Protein AF-A0AB37Z7R2-F1 (afdb_monomer)

Solvent-accessible surface area (backbone atoms only — not comparable to full-atom values): 6925 Å² total; per-residue (Å²): 139,84,81,63,70,72,58,57,56,54,47,53,48,53,52,52,53,53,50,52,54,52,53,53,52,52,61,72,63,63,60,86,76,48,71,61,58,51,40,52,76,74,63,54,56,67,53,24,50,55,17,20,56,29,12,25,33,26,14,26,26,74,51,69,44,102,46,62,74,45,76,65,60,73,53,39,77,73,34,67,51,21,32,51,19,18,57,52,20,17,53,53,33,18,53,51,43,43,54,50,52,52,52,50,52,52,50,49,57,49,50,52,55,50,51,51,54,52,50,54,52,51,52,56,51,54,69,71,75,109

Structure (mmCIF, N/CA/C/O backbone):
data_AF-A0AB37Z7R2-F1
#
_entry.id   AF-A0AB37Z7R2-F1
#
loop_
_atom_site.group_PDB
_atom_site.id
_atom_site.type_symbol
_atom_site.label_atom_id
_atom_site.label_alt_id
_atom_site.label_comp_id
_atom_site.label_asym_id
_atom_site.label_entity_id
_atom_site.label_seq_id
_atom_site.pdbx_PDB_ins_code
_atom_site.Cartn_x
_atom_site.Cartn_y
_atom_site.Cartn_z
_atom_site.occupancy
_atom_site.B_iso_or_equiv
_atom_site.auth_seq_id
_atom_site.auth_comp_id
_atom_site.auth_asym_id
_atom_site.auth_atom_id
_atom_site.pdbx_PDB_model_num
ATOM 1 N N . MET A 1 1 ? -22.026 -63.353 -24.076 1.00 42.19 1 MET A N 1
ATOM 2 C CA . MET A 1 1 ? -21.839 -61.959 -23.615 1.00 42.19 1 MET A CA 1
ATOM 3 C C . MET A 1 1 ? -20.465 -61.482 -24.072 1.00 42.19 1 MET A C 1
ATOM 5 O O . MET A 1 1 ? -19.492 -61.727 -23.380 1.00 42.19 1 MET A O 1
ATOM 9 N N . SER A 1 2 ? -20.356 -60.905 -25.274 1.00 47.44 2 SER A N 1
ATOM 10 C CA . SER A 1 2 ? -19.088 -60.363 -25.791 1.00 47.44 2 SER A CA 1
ATOM 11 C C . SER A 1 2 ? -19.156 -58.840 -25.698 1.00 47.44 2 SER A C 1
ATOM 13 O O . SER A 1 2 ? -19.845 -58.194 -26.487 1.00 47.44 2 SER A O 1
ATOM 15 N N . GLY A 1 3 ? -18.552 -58.281 -24.647 1.00 52.94 3 GLY A N 1
ATOM 16 C CA . GLY A 1 3 ? -18.444 -56.838 -24.451 1.00 52.94 3 GLY A CA 1
ATOM 17 C C . GLY A 1 3 ? -17.477 -56.258 -25.476 1.00 52.94 3 GLY A C 1
ATOM 18 O O . GLY A 1 3 ? -16.310 -56.633 -25.512 1.00 52.94 3 GLY A O 1
ATOM 19 N N . ASN A 1 4 ? -17.973 -55.371 -26.336 1.00 52.62 4 ASN A N 1
ATOM 20 C CA . ASN A 1 4 ? -17.209 -54.801 -27.438 1.00 52.62 4 ASN A CA 1
ATOM 21 C C . ASN A 1 4 ? -16.169 -53.795 -26.879 1.00 52.62 4 ASN A C 1
ATOM 23 O O . ASN A 1 4 ? -16.578 -52.771 -26.314 1.00 52.62 4 ASN A O 1
ATOM 27 N N . PRO A 1 5 ? -14.850 -54.048 -26.999 1.00 57.50 5 PRO A N 1
ATOM 28 C CA . PRO A 1 5 ? -13.801 -53.286 -26.306 1.00 57.50 5 PRO A CA 1
ATOM 29 C C . PRO A 1 5 ? -13.741 -51.802 -26.706 1.00 57.50 5 PRO A C 1
ATOM 31 O O . PRO A 1 5 ? -13.280 -50.967 -25.929 1.00 57.50 5 PRO A O 1
ATOM 34 N N . GLY A 1 6 ? -14.283 -51.434 -27.875 1.00 56.91 6 GLY A N 1
ATOM 35 C CA . GLY A 1 6 ? -14.369 -50.039 -28.327 1.00 56.91 6 GLY A CA 1
ATOM 36 C C . GLY A 1 6 ? -15.340 -49.161 -27.524 1.00 56.91 6 GLY A C 1
ATOM 37 O O . GLY A 1 6 ? -15.207 -47.937 -27.526 1.00 56.91 6 GLY A O 1
ATOM 38 N N . SER A 1 7 ? -16.295 -49.763 -26.810 1.00 57.28 7 SER A N 1
ATOM 39 C CA . SER A 1 7 ? -17.300 -49.052 -25.999 1.00 57.28 7 SER A CA 1
ATOM 40 C C . SER A 1 7 ? -16.693 -48.518 -24.701 1.00 57.28 7 SER A C 1
ATOM 42 O O . SER A 1 7 ? -16.944 -47.380 -24.309 1.00 57.28 7 SER A O 1
ATOM 44 N N . THR A 1 8 ? -15.843 -49.329 -24.067 1.00 56.66 8 THR A N 1
ATOM 45 C CA . THR A 1 8 ? -15.193 -49.032 -22.786 1.00 56.66 8 THR A CA 1
ATOM 46 C C . THR A 1 8 ? -14.145 -47.934 -22.941 1.00 56.66 8 THR A C 1
ATOM 48 O O . THR A 1 8 ? -14.114 -46.996 -22.150 1.00 56.66 8 THR A O 1
ATOM 51 N N . VAL A 1 9 ? -13.351 -47.975 -24.017 1.00 57.78 9 VAL A N 1
ATOM 52 C CA . VAL A 1 9 ? -12.334 -46.949 -24.314 1.00 57.78 9 VAL A CA 1
ATOM 53 C C . VAL A 1 9 ? -12.982 -45.586 -24.572 1.00 57.78 9 VAL A C 1
ATOM 55 O O . VAL A 1 9 ? -12.522 -44.568 -24.061 1.00 57.78 9 VAL A O 1
ATOM 58 N N . ARG A 1 10 ? -14.104 -45.556 -25.300 1.00 59.78 10 ARG A N 1
ATOM 59 C CA . ARG A 1 10 ? -14.845 -44.321 -25.601 1.00 59.78 10 ARG A CA 1
ATOM 60 C C . ARG A 1 10 ? -15.545 -43.738 -24.362 1.00 59.78 10 ARG A C 1
ATOM 62 O O . ARG A 1 10 ? -15.687 -42.522 -24.266 1.00 59.78 10 ARG A O 1
ATOM 69 N N . PHE A 1 11 ? -15.951 -44.587 -23.414 1.00 57.06 11 PHE A N 1
ATOM 70 C CA . PHE A 1 11 ? -16.532 -44.194 -22.125 1.00 57.06 11 PHE A CA 1
ATOM 71 C C . PHE A 1 11 ? -15.470 -43.599 -21.189 1.00 57.06 11 PHE A C 1
ATOM 73 O O . PHE A 1 11 ? -15.638 -42.480 -20.714 1.00 57.06 11 PHE A O 1
ATOM 80 N N . VAL A 1 12 ? -14.332 -44.279 -21.013 1.00 60.25 12 VAL A N 1
ATOM 81 C CA . VAL A 1 12 ? -13.197 -43.794 -20.204 1.00 60.25 12 VAL A CA 1
ATOM 82 C C . VAL A 1 12 ? -12.643 -42.480 -20.759 1.00 60.25 12 VAL A C 1
ATOM 84 O O . VAL A 1 12 ? -12.393 -41.553 -19.996 1.00 60.25 12 VAL A O 1
ATOM 87 N N . TYR A 1 13 ? -12.532 -42.356 -22.085 1.00 58.75 13 TYR A N 1
ATOM 88 C CA . TYR A 1 13 ? -12.086 -41.121 -22.728 1.00 58.75 13 TYR A CA 1
ATOM 89 C C . TYR A 1 13 ? -13.090 -39.975 -22.536 1.00 58.75 13 TYR A C 1
ATOM 91 O O . TYR A 1 13 ? -12.699 -38.865 -22.195 1.00 58.75 13 TYR A O 1
ATOM 99 N N . ARG A 1 14 ? -14.398 -40.233 -22.673 1.00 64.00 14 ARG A N 1
ATOM 100 C CA . ARG A 1 14 ? -15.440 -39.215 -22.458 1.00 64.00 14 ARG A CA 1
ATOM 101 C C . ARG A 1 14 ? -15.531 -38.763 -20.996 1.00 64.00 14 ARG A C 1
ATOM 103 O O . ARG A 1 14 ? -15.694 -37.571 -20.753 1.00 64.00 14 ARG A O 1
ATOM 110 N N . HIS A 1 15 ? -15.369 -39.671 -20.035 1.00 63.88 15 HIS A N 1
ATOM 111 C CA . HIS A 1 15 ? -15.314 -39.324 -18.612 1.00 63.88 15 HIS A CA 1
ATOM 112 C C . HIS A 1 15 ? -14.015 -38.615 -18.225 1.00 63.88 15 HIS A C 1
ATOM 114 O O . HIS A 1 15 ? -14.068 -37.649 -17.470 1.00 63.88 15 HIS A O 1
ATOM 120 N N . GLY A 1 16 ? -12.876 -39.025 -18.787 1.00 68.19 16 GLY A N 1
ATOM 121 C CA . GLY A 1 16 ? -11.591 -38.355 -18.587 1.00 68.19 16 GLY A CA 1
ATOM 122 C C . GLY A 1 16 ? -11.583 -36.931 -19.144 1.00 68.19 16 GLY A C 1
ATOM 123 O O . GLY A 1 16 ? -11.186 -36.006 -18.444 1.00 68.19 16 GLY A O 1
ATOM 124 N N . VAL A 1 17 ? -12.107 -36.730 -20.359 1.00 73.25 17 VAL A N 1
ATOM 125 C CA . VAL A 1 17 ? -12.263 -35.394 -20.961 1.00 73.25 17 VAL A CA 1
ATOM 126 C C . VAL A 1 17 ? -13.237 -34.541 -20.146 1.00 73.25 17 VAL A C 1
ATOM 128 O O . VAL A 1 17 ? -12.931 -33.387 -19.871 1.00 73.25 17 VAL A O 1
ATOM 131 N N . SER A 1 18 ? -14.360 -35.109 -19.687 1.00 74.69 18 SER A N 1
ATOM 132 C CA . SER A 1 18 ? -15.329 -34.387 -18.852 1.00 74.69 18 SER A CA 1
ATOM 133 C C . SER A 1 18 ? -14.746 -33.979 -17.492 1.00 74.69 18 SER A C 1
ATOM 135 O O . SER A 1 18 ? -14.979 -32.856 -17.048 1.00 74.69 18 SER A O 1
ATOM 137 N N . MET A 1 19 ? -13.963 -34.846 -16.838 1.00 75.38 19 MET A N 1
ATOM 138 C CA . MET A 1 19 ? -13.266 -34.500 -15.592 1.00 75.38 19 MET A CA 1
ATOM 139 C C . MET A 1 19 ? -12.219 -33.408 -15.821 1.00 75.38 19 MET A C 1
ATOM 141 O O . MET A 1 19 ? -12.184 -32.442 -15.065 1.00 75.38 19 MET A O 1
ATOM 145 N N . LEU A 1 20 ? -11.429 -33.506 -16.895 1.00 79.25 20 LEU A N 1
ATOM 146 C CA . LEU A 1 20 ? -10.421 -32.502 -17.236 1.00 79.25 20 LEU A CA 1
ATOM 147 C C . LEU A 1 20 ? -11.058 -31.126 -17.493 1.00 79.25 20 LEU A C 1
ATOM 149 O O . LEU A 1 20 ? -10.568 -30.116 -16.994 1.00 79.25 20 LEU A O 1
ATOM 153 N N . THR A 1 21 ? -12.186 -31.081 -18.212 1.00 82.75 21 THR A N 1
ATOM 154 C CA . THR A 1 21 ? -12.917 -29.828 -18.459 1.00 82.75 21 THR A CA 1
ATOM 155 C C . THR A 1 21 ? -13.475 -29.206 -17.182 1.00 82.75 21 THR A C 1
ATOM 157 O O . THR A 1 21 ? -13.426 -27.988 -17.039 1.00 82.75 21 THR A O 1
ATOM 160 N N . VAL A 1 22 ? -13.957 -30.018 -16.233 1.00 83.12 22 VAL A N 1
ATOM 161 C CA . VAL A 1 22 ? -14.466 -29.528 -14.941 1.00 83.12 22 VAL A CA 1
ATOM 162 C C . VAL A 1 22 ? -13.324 -28.983 -14.080 1.00 83.12 22 VAL A C 1
ATOM 164 O O . VAL A 1 22 ? -13.458 -27.899 -13.521 1.00 83.12 22 VAL A O 1
ATOM 167 N N . SER A 1 23 ? -12.177 -29.665 -14.025 1.00 77.62 23 SER A N 1
ATOM 168 C CA . SER A 1 23 ? -10.997 -29.182 -13.295 1.00 77.62 23 SER A CA 1
ATOM 169 C C . SER A 1 23 ? -10.447 -27.868 -13.859 1.00 77.62 23 SER A C 1
ATOM 171 O O . SER A 1 23 ? -10.146 -26.960 -13.090 1.00 77.62 23 SER A O 1
ATOM 173 N N . VAL A 1 24 ? -10.374 -27.726 -15.188 1.00 80.31 24 VAL A N 1
ATOM 174 C CA . VAL A 1 24 ? -9.963 -26.466 -15.833 1.00 80.31 24 VAL A CA 1
ATOM 175 C C . VAL A 1 24 ? -10.958 -25.344 -15.527 1.00 80.31 24 VAL A C 1
ATOM 177 O O . VAL A 1 24 ? -10.531 -24.236 -15.212 1.00 80.31 24 VAL A O 1
ATOM 180 N N . LEU A 1 25 ? -12.268 -25.621 -15.533 1.00 79.88 25 LEU A N 1
ATOM 181 C CA . LEU A 1 25 ? -13.281 -24.634 -15.143 1.00 79.88 25 LEU A CA 1
ATOM 182 C C . LEU A 1 25 ? -13.098 -24.161 -13.693 1.00 79.88 25 LEU A C 1
ATOM 184 O O . LEU A 1 25 ? -13.211 -22.971 -13.423 1.00 79.88 25 LEU A O 1
ATOM 188 N N . ILE A 1 26 ? -12.789 -25.073 -12.767 1.00 74.75 26 ILE A N 1
ATOM 189 C CA . ILE A 1 26 ? -12.574 -24.744 -11.350 1.00 74.75 26 ILE A CA 1
ATOM 190 C C . ILE A 1 26 ? -11.320 -23.874 -11.170 1.00 74.75 26 ILE A C 1
ATOM 192 O O . ILE A 1 26 ? -11.374 -22.887 -10.442 1.00 74.75 26 ILE A O 1
ATOM 196 N N . CYS A 1 27 ? -10.222 -24.172 -11.872 1.00 71.44 27 CYS A N 1
ATOM 197 C CA . CYS A 1 27 ? -9.008 -23.345 -11.838 1.00 71.44 27 CYS A CA 1
ATOM 198 C C . CYS A 1 27 ? -9.202 -21.956 -12.470 1.00 71.44 27 CYS A C 1
ATOM 200 O O . CYS A 1 27 ? -8.554 -20.997 -12.062 1.00 71.44 27 CYS A O 1
ATOM 202 N N . LEU A 1 28 ? -10.097 -21.828 -13.452 1.00 68.75 28 LEU A N 1
ATOM 203 C CA . LEU A 1 28 ? -10.467 -20.526 -14.017 1.00 68.75 28 LEU A CA 1
ATOM 204 C C . LEU A 1 28 ? -11.366 -19.712 -13.069 1.00 68.75 28 LEU A C 1
ATOM 206 O O . LEU A 1 28 ? -11.420 -18.491 -13.185 1.00 68.75 28 LEU A O 1
ATOM 210 N N . LEU A 1 29 ? -12.053 -20.374 -12.131 1.00 63.19 29 LEU A N 1
ATOM 211 C CA . LEU A 1 29 ? -12.927 -19.747 -11.133 1.00 63.19 29 LEU A CA 1
ATOM 212 C C . LEU A 1 29 ? -12.224 -19.444 -9.801 1.00 63.19 29 LEU A C 1
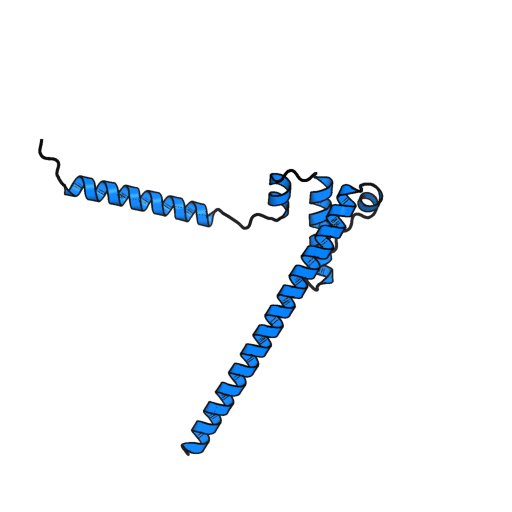ATOM 214 O O . LEU A 1 29 ? -12.762 -18.673 -9.005 1.00 63.19 29 LEU A O 1
ATOM 218 N N . SER A 1 30 ? -11.031 -19.992 -9.545 1.00 57.69 30 SER A N 1
ATOM 219 C CA . SER A 1 30 ? -10.178 -19.557 -8.435 1.00 57.69 30 SER A CA 1
ATOM 220 C C . SER A 1 30 ? -9.589 -18.178 -8.744 1.00 57.69 30 SER A C 1
ATOM 222 O O . SER A 1 30 ? -8.443 -18.052 -9.170 1.00 57.69 30 SER A O 1
ATOM 224 N N . GLY A 1 31 ? -10.405 -17.134 -8.579 1.00 51.97 31 GLY A N 1
ATOM 225 C CA . GLY A 1 31 ? -9.946 -15.748 -8.593 1.00 51.97 31 GLY A CA 1
ATOM 226 C C . GLY A 1 31 ? -8.930 -15.502 -7.477 1.00 51.97 31 GLY A C 1
ATOM 227 O O . GLY A 1 31 ? -8.932 -16.211 -6.471 1.00 51.97 31 GLY A O 1
ATOM 228 N N . CYS A 1 32 ? -8.062 -14.498 -7.648 1.00 61.22 32 CYS A N 1
ATOM 229 C CA . CYS A 1 32 ? -7.195 -14.002 -6.577 1.00 61.22 32 CYS A CA 1
ATOM 230 C C . CYS A 1 32 ? -8.025 -13.812 -5.305 1.00 61.22 32 CYS A C 1
ATOM 232 O O . CYS A 1 32 ? -8.841 -12.891 -5.233 1.00 61.22 32 CYS A O 1
ATOM 234 N N . GLN A 1 33 ? -7.829 -14.676 -4.310 1.00 65.75 33 GLN A N 1
ATOM 235 C CA . GLN A 1 33 ? -8.422 -14.465 -3.002 1.00 65.75 33 GLN A CA 1
ATOM 236 C C . GLN A 1 33 ? -7.860 -13.145 -2.478 1.00 65.75 33 GLN A C 1
ATOM 238 O O . GLN A 1 33 ? -6.643 -12.966 -2.394 1.00 65.75 33 GLN A O 1
ATOM 243 N N . SER A 1 34 ? -8.738 -12.185 -2.197 1.00 84.12 34 SER A N 1
ATOM 244 C CA . SER A 1 34 ? -8.285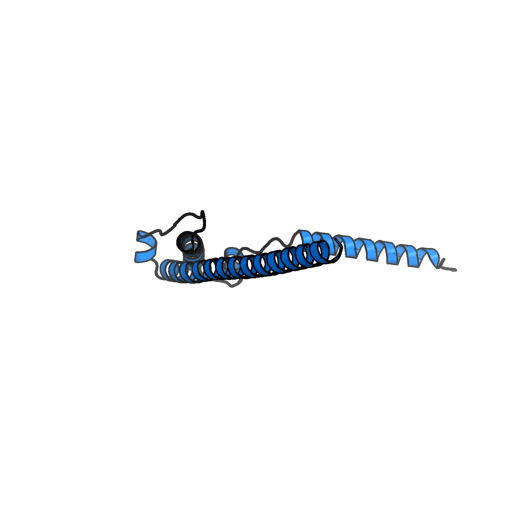 -10.932 -1.610 1.00 84.12 34 SER A CA 1
ATOM 245 C C . SER A 1 34 ? -7.761 -11.222 -0.200 1.00 84.12 34 SER A C 1
ATOM 247 O O . SER A 1 34 ? -8.299 -12.077 0.508 1.00 84.12 34 SER A O 1
ATOM 249 N N . THR A 1 35 ? -6.717 -10.511 0.234 1.00 90.44 35 THR A N 1
ATOM 250 C CA . THR A 1 35 ? -6.153 -10.658 1.590 1.00 90.44 35 THR A CA 1
ATOM 251 C C . THR A 1 35 ? -7.226 -10.508 2.671 1.00 90.44 35 THR A C 1
ATOM 253 O O . THR A 1 35 ? -7.177 -11.177 3.696 1.00 90.44 35 THR A O 1
ATOM 256 N N . ARG A 1 36 ? -8.241 -9.676 2.411 1.00 92.06 36 ARG A N 1
ATOM 257 C CA . ARG A 1 36 ? -9.424 -9.512 3.257 1.00 92.06 36 ARG A CA 1
ATOM 258 C C . ARG A 1 36 ? -10.174 -10.826 3.466 1.00 92.06 36 ARG A C 1
ATOM 260 O O . ARG A 1 36 ? -10.410 -11.203 4.608 1.00 92.06 36 ARG A O 1
ATOM 267 N N . GLU A 1 37 ? -10.517 -11.526 2.386 1.00 91.94 37 GLU A N 1
ATOM 268 C CA . GLU A 1 37 ? -11.243 -12.798 2.476 1.00 91.94 37 GLU A CA 1
ATOM 269 C C . GLU A 1 37 ? -10.404 -13.890 3.150 1.00 91.94 37 GLU A C 1
ATOM 271 O O . GLU A 1 37 ? -10.949 -14.711 3.885 1.00 91.94 37 GLU A O 1
ATOM 276 N N . ALA A 1 38 ? -9.081 -13.884 2.951 1.00 92.44 38 ALA A N 1
ATOM 277 C CA . ALA A 1 38 ? -8.176 -14.795 3.653 1.00 92.44 38 ALA A CA 1
ATOM 278 C C . ALA A 1 38 ? -8.190 -14.546 5.171 1.00 92.44 38 ALA A C 1
ATOM 280 O O . ALA A 1 38 ? -8.435 -15.469 5.942 1.00 92.44 38 ALA A O 1
ATOM 281 N N . MET A 1 39 ? -8.051 -13.289 5.604 1.00 95.19 39 MET A N 1
ATOM 282 C CA . MET A 1 39 ? -8.132 -12.934 7.026 1.00 95.19 39 MET A CA 1
ATOM 283 C C . MET A 1 39 ? -9.498 -13.284 7.636 1.00 95.19 39 MET A C 1
ATOM 285 O O . MET A 1 39 ? -9.570 -13.769 8.762 1.00 95.19 39 MET A O 1
ATOM 289 N N . ILE A 1 40 ? -10.600 -13.078 6.907 1.00 95.31 40 ILE A N 1
ATOM 290 C CA . ILE A 1 40 ? -11.933 -13.476 7.386 1.00 95.31 40 ILE A CA 1
ATOM 291 C C . ILE A 1 40 ? -12.009 -14.999 7.561 1.00 95.31 40 ILE A C 1
ATOM 293 O O . ILE A 1 40 ? -12.493 -15.468 8.590 1.00 95.31 40 ILE A O 1
ATOM 297 N N . ALA A 1 41 ? -11.502 -15.771 6.596 1.00 94.19 41 ALA A N 1
ATOM 298 C CA . ALA A 1 41 ? -11.472 -17.231 6.671 1.00 94.19 41 ALA A CA 1
ATOM 299 C C . ALA A 1 41 ? -10.592 -17.751 7.823 1.00 94.19 41 ALA A C 1
ATOM 301 O O . ALA A 1 41 ? -10.911 -18.771 8.431 1.00 94.19 41 ALA A O 1
ATOM 302 N N . GLU A 1 42 ? -9.522 -17.030 8.156 1.00 96.06 42 GLU A N 1
ATOM 303 C CA . GLU A 1 42 ? -8.631 -17.319 9.286 1.00 96.06 42 GLU A CA 1
ATOM 304 C C . GLU A 1 42 ? -9.200 -16.862 10.644 1.00 96.06 42 GLU A C 1
ATOM 306 O O . GLU A 1 42 ? -8.618 -17.146 11.691 1.00 96.06 42 GLU A O 1
ATOM 311 N N . GLY A 1 43 ? -10.362 -16.199 10.657 1.00 97.25 43 GLY A N 1
ATOM 312 C CA . GLY A 1 43 ? -11.062 -15.805 11.881 1.00 97.25 43 GLY A CA 1
ATOM 313 C C . GLY A 1 43 ? -10.593 -14.481 12.484 1.00 97.25 43 GLY A C 1
ATOM 314 O O . GLY A 1 43 ? -10.830 -14.228 13.667 1.00 97.25 43 GLY A O 1
ATOM 315 N N . TYR A 1 44 ? -9.946 -13.617 11.697 1.00 97.38 44 TYR A N 1
ATOM 316 C CA . TYR A 1 44 ? -9.560 -12.288 12.165 1.00 97.38 44 TYR A CA 1
ATOM 317 C C . TYR A 1 44 ? -10.796 -11.436 12.494 1.00 97.38 44 TYR A C 1
ATOM 319 O O . TYR A 1 44 ? -11.806 -11.478 11.783 1.00 97.38 44 TYR A O 1
ATOM 327 N N . PRO A 1 45 ? -10.738 -10.611 13.555 1.00 97.88 45 PRO A N 1
ATOM 328 C CA . PRO A 1 45 ? -11.872 -9.793 13.955 1.00 97.88 45 PRO A CA 1
ATOM 329 C C . PRO A 1 45 ? -12.159 -8.701 12.915 1.00 97.88 45 PRO A C 1
ATOM 331 O O . PRO A 1 45 ? -11.245 -8.047 12.413 1.00 97.88 45 PRO A O 1
ATOM 334 N N . ALA A 1 46 ? -13.442 -8.441 12.641 1.00 97.50 46 ALA A N 1
ATOM 335 C CA . ALA A 1 46 ? -13.864 -7.488 11.609 1.00 97.50 46 ALA A CA 1
ATOM 336 C C . ALA A 1 46 ? -13.218 -6.085 11.722 1.00 97.50 46 ALA A C 1
ATOM 338 O O . ALA A 1 46 ? -12.775 -5.569 10.698 1.00 97.50 46 ALA A O 1
ATOM 339 N N . PRO A 1 47 ? -13.058 -5.472 12.920 1.00 97.94 47 PRO A N 1
ATOM 340 C CA . PRO A 1 47 ? -12.363 -4.190 13.031 1.00 97.94 47 PRO A CA 1
ATOM 341 C C . PRO A 1 47 ? -10.908 -4.232 12.554 1.00 97.94 47 PRO A C 1
ATOM 343 O O . PRO A 1 47 ? -10.457 -3.266 11.947 1.00 97.94 47 PRO A O 1
ATOM 346 N N . PHE A 1 48 ? -10.193 -5.336 12.795 1.00 98.62 48 PHE A N 1
ATOM 347 C CA . PHE A 1 48 ? -8.823 -5.516 12.310 1.00 98.62 48 PHE A CA 1
ATOM 348 C C . PHE A 1 48 ? -8.793 -5.607 10.787 1.00 98.62 48 PHE A C 1
ATOM 350 O O . PHE A 1 48 ? -8.004 -4.917 10.152 1.00 98.62 48 PHE A O 1
ATOM 357 N N . VAL A 1 49 ? -9.691 -6.404 10.204 1.00 98.31 49 VAL A N 1
ATOM 358 C CA . VAL A 1 49 ? -9.806 -6.590 8.751 1.00 98.31 49 VAL A CA 1
ATOM 359 C C . VAL A 1 49 ? -10.109 -5.262 8.043 1.00 98.31 49 VAL A C 1
ATOM 361 O O . VAL A 1 49 ? -9.437 -4.918 7.071 1.00 98.31 49 VAL A O 1
ATOM 364 N N . ASP A 1 50 ? -11.062 -4.482 8.565 1.00 98.00 50 ASP A N 1
ATOM 365 C CA . ASP A 1 50 ? -11.393 -3.147 8.046 1.00 98.00 50 ASP A CA 1
ATOM 366 C C . ASP A 1 50 ? -10.197 -2.186 8.140 1.00 98.00 50 ASP A C 1
ATOM 368 O O . ASP A 1 50 ? -9.908 -1.434 7.205 1.00 98.00 50 ASP A O 1
ATOM 372 N N . GLY A 1 51 ? -9.502 -2.207 9.284 1.00 98.44 51 GLY A N 1
ATOM 373 C CA . GLY A 1 51 ? -8.294 -1.421 9.511 1.00 98.44 51 GLY A CA 1
ATOM 374 C C . GLY A 1 51 ? -7.215 -1.771 8.498 1.00 98.44 51 GLY A C 1
ATOM 375 O O . GLY A 1 51 ? -6.689 -0.883 7.832 1.00 98.44 51 GLY A O 1
ATOM 376 N N . PHE A 1 52 ? -6.948 -3.063 8.323 1.00 98.50 52 PHE A N 1
ATOM 377 C CA . PHE A 1 52 ? -5.953 -3.589 7.398 1.00 98.50 52 PHE A CA 1
ATOM 378 C C . PHE A 1 52 ? -6.212 -3.173 5.957 1.00 98.50 52 PHE A C 1
ATOM 380 O O . PHE A 1 52 ? -5.293 -2.732 5.271 1.00 98.50 52 PHE A O 1
ATOM 387 N N . GLU A 1 53 ? -7.456 -3.256 5.489 1.00 97.62 53 GLU A N 1
ATOM 388 C CA . GLU A 1 53 ? -7.816 -2.839 4.135 1.00 97.62 53 GLU A CA 1
ATOM 389 C C . GLU A 1 53 ? -7.560 -1.335 3.914 1.00 97.62 53 GLU A C 1
ATOM 391 O O . GLU A 1 53 ? -6.935 -0.935 2.923 1.00 97.62 53 GLU A O 1
ATOM 396 N N . ALA A 1 54 ? -7.976 -0.501 4.872 1.00 98.31 54 ALA A N 1
ATOM 397 C 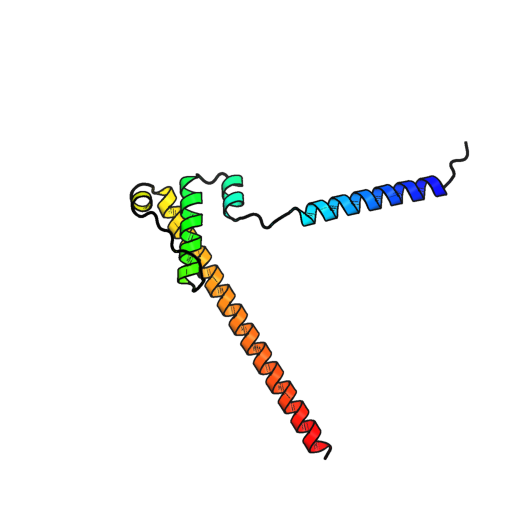CA . ALA A 1 54 ? -7.766 0.945 4.837 1.00 98.31 54 ALA A CA 1
ATOM 398 C C . ALA A 1 54 ? -6.272 1.319 4.921 1.00 98.31 54 ALA A C 1
ATOM 400 O O . ALA A 1 54 ? -5.785 2.164 4.158 1.00 98.31 54 ALA A O 1
ATOM 401 N N . GLY A 1 55 ? -5.527 0.639 5.793 1.00 98.38 55 GLY A N 1
ATOM 402 C CA . GLY A 1 55 ? -4.082 0.772 5.934 1.00 98.38 55 GLY A CA 1
ATOM 403 C C . GLY A 1 55 ? -3.357 0.385 4.654 1.00 98.38 55 GLY A C 1
ATOM 404 O O . GLY A 1 55 ? -2.548 1.152 4.148 1.00 98.38 55 GLY A O 1
ATOM 405 N N . CYS A 1 56 ? -3.712 -0.749 4.058 1.00 97.88 56 CYS A N 1
ATOM 406 C CA . CYS A 1 56 ? -3.091 -1.256 2.841 1.00 97.88 56 CYS A CA 1
ATOM 407 C C . CYS A 1 56 ? -3.294 -0.327 1.631 1.00 97.88 56 CYS A C 1
ATOM 409 O O . CYS A 1 56 ? -2.354 -0.087 0.870 1.00 97.88 56 CYS A O 1
ATOM 411 N N . SER A 1 57 ? -4.489 0.256 1.471 1.00 97.25 57 SER A N 1
ATOM 412 C CA . SER A 1 57 ? -4.735 1.291 0.451 1.00 97.25 57 SER A CA 1
ATOM 413 C C . SER A 1 57 ? -3.863 2.533 0.667 1.00 97.25 57 SER A C 1
ATOM 415 O O . SER A 1 57 ? -3.266 3.052 -0.278 1.00 97.25 57 SER A O 1
ATOM 417 N N . SER A 1 58 ? -3.736 2.959 1.924 1.00 98.38 58 SER A N 1
ATOM 418 C CA . SER A 1 58 ? -2.917 4.106 2.329 1.00 98.38 58 SER A CA 1
ATOM 419 C C . SER A 1 58 ? -1.418 3.859 2.138 1.00 98.38 58 SER A C 1
ATOM 421 O O . SER A 1 58 ? -0.712 4.734 1.647 1.00 98.38 58 SER A O 1
ATOM 423 N N . GLY A 1 59 ? -0.933 2.662 2.475 1.00 98.19 59 GLY A N 1
ATOM 424 C CA . GLY A 1 59 ? 0.467 2.268 2.321 1.00 98.19 59 GLY A CA 1
ATOM 425 C C . GLY A 1 59 ? 0.887 2.186 0.856 1.00 98.19 59 GLY A C 1
ATOM 426 O O . GLY A 1 59 ? 1.944 2.690 0.490 1.00 98.19 59 GLY A O 1
ATOM 427 N N . ARG A 1 60 ? 0.023 1.649 -0.017 1.00 97.94 60 ARG A N 1
ATOM 428 C CA . ARG A 1 60 ? 0.261 1.701 -1.469 1.00 97.94 60 ARG A CA 1
ATOM 429 C C . ARG A 1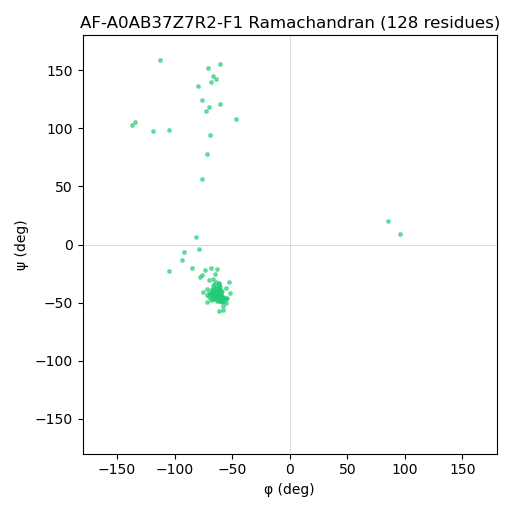 60 ? 0.320 3.135 -1.987 1.00 97.94 60 ARG A C 1
ATOM 431 O O . ARG A 1 60 ? 1.183 3.425 -2.809 1.00 97.94 60 ARG A O 1
ATOM 438 N N . GLN A 1 61 ? -0.547 4.028 -1.499 1.00 98.06 61 GLN A N 1
ATOM 439 C CA . GLN A 1 61 ? -0.498 5.436 -1.901 1.00 98.06 61 GLN A CA 1
ATOM 440 C C . GLN A 1 61 ? 0.830 6.070 -1.468 1.00 98.06 61 GLN A C 1
ATOM 442 O O . GLN A 1 61 ? 1.471 6.752 -2.261 1.00 98.06 61 GLN A O 1
ATOM 447 N N . ALA A 1 62 ? 1.275 5.796 -0.238 1.00 97.75 62 ALA A N 1
ATOM 448 C CA . ALA A 1 62 ? 2.556 6.278 0.276 1.00 97.75 62 ALA A CA 1
ATOM 449 C C . ALA A 1 62 ? 3.757 5.761 -0.539 1.00 97.75 62 ALA A C 1
ATOM 451 O O . ALA A 1 62 ? 4.723 6.493 -0.728 1.00 97.75 62 ALA A O 1
ATOM 452 N N . ALA A 1 63 ? 3.662 4.545 -1.083 1.00 97.25 63 ALA A N 1
ATOM 453 C CA . ALA A 1 63 ? 4.633 3.964 -2.011 1.00 97.25 63 ALA A CA 1
ATOM 454 C C . ALA A 1 63 ? 4.463 4.426 -3.479 1.00 97.25 63 ALA A C 1
ATOM 456 O O . ALA A 1 63 ? 5.144 3.920 -4.369 1.00 97.25 63 ALA A O 1
ATOM 457 N N . GLY A 1 64 ? 3.569 5.382 -3.757 1.00 95.94 64 GLY A N 1
ATOM 458 C CA . GLY A 1 64 ? 3.416 6.013 -5.072 1.00 95.94 64 GLY A CA 1
ATOM 459 C C . GLY A 1 64 ? 2.335 5.418 -5.979 1.00 95.94 64 GLY A C 1
ATOM 460 O O . GLY A 1 64 ? 2.250 5.806 -7.145 1.00 95.94 64 GLY A O 1
ATOM 461 N N . ALA A 1 65 ? 1.487 4.505 -5.491 1.00 95.50 65 ALA A N 1
ATOM 462 C CA . ALA A 1 65 ? 0.319 4.067 -6.257 1.00 95.50 65 ALA A CA 1
ATOM 463 C C . ALA A 1 65 ? -0.751 5.161 -6.352 1.00 95.50 65 ALA A C 1
ATOM 465 O O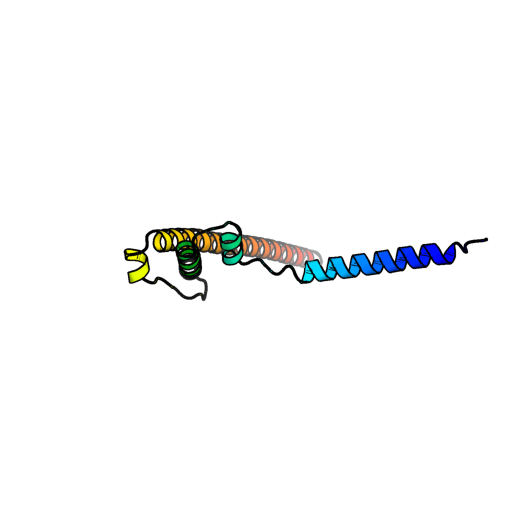 . ALA A 1 65 ? -0.968 5.940 -5.424 1.00 95.50 65 ALA A O 1
ATOM 466 N N . LEU A 1 66 ? -1.531 5.114 -7.433 1.00 93.25 66 LEU A N 1
ATOM 467 C CA . LEU A 1 66 ? -2.796 5.841 -7.569 1.00 93.25 66 LEU A CA 1
ATOM 468 C C . LEU A 1 66 ? -3.916 5.146 -6.768 1.00 93.25 66 LEU A C 1
ATOM 470 O O . LEU A 1 66 ? -4.925 4.723 -7.329 1.00 93.25 66 LEU A O 1
ATOM 474 N N . SER A 1 67 ? -3.712 4.960 -5.464 1.00 90.81 67 SER A N 1
ATOM 475 C CA . SER A 1 67 ? -4.721 4.440 -4.533 1.00 90.81 67 SER A CA 1
ATOM 476 C C . SER A 1 67 ? -5.149 5.507 -3.536 1.00 90.81 67 SER A C 1
ATOM 478 O O . SER A 1 67 ? -4.418 6.461 -3.299 1.00 90.81 67 SER A O 1
ATOM 480 N N . ASP A 1 68 ? -6.322 5.347 -2.927 1.00 94.19 68 ASP A N 1
ATOM 481 C CA . ASP A 1 68 ? -6.832 6.314 -1.954 1.00 94.19 68 ASP A CA 1
ATOM 482 C C . ASP A 1 68 ? -6.192 6.125 -0.576 1.00 94.19 68 ASP A C 1
ATOM 484 O O . ASP A 1 68 ? -6.102 5.005 -0.059 1.00 94.19 68 ASP A O 1
ATOM 488 N N . PHE A 1 69 ? -5.820 7.231 0.065 1.00 97.06 69 PHE A N 1
ATOM 489 C CA . PHE A 1 69 ? -5.481 7.243 1.482 1.00 97.06 69 PHE A CA 1
ATOM 490 C C . PHE A 1 69 ? -6.755 7.183 2.314 1.00 97.06 69 PHE A C 1
ATOM 492 O O . PHE A 1 69 ? -7.657 8.010 2.174 1.00 97.06 69 PHE A O 1
ATOM 499 N N . ARG A 1 70 ? -6.833 6.197 3.203 1.00 96.44 70 ARG A N 1
ATOM 500 C CA . ARG A 1 70 ? -8.012 5.913 4.019 1.00 96.44 70 ARG A CA 1
ATOM 501 C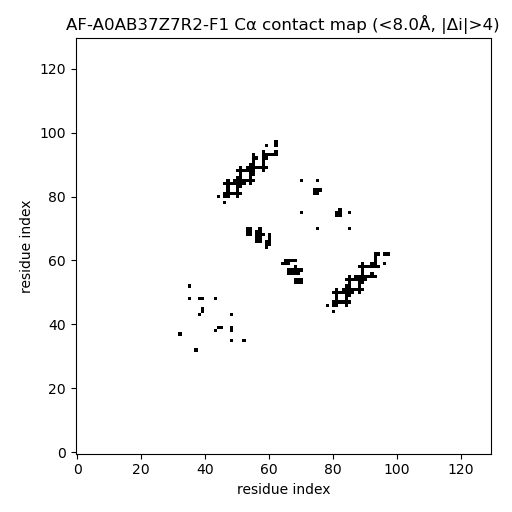 C . ARG A 1 70 ? -7.574 5.684 5.456 1.00 96.44 70 ARG A C 1
ATOM 503 O O . ARG A 1 70 ? -7.057 4.624 5.785 1.00 96.44 70 ARG A O 1
ATOM 510 N N . LYS A 1 71 ? -7.816 6.661 6.331 1.00 97.38 71 LYS A N 1
ATOM 511 C CA . LYS A 1 71 ? -7.653 6.523 7.784 1.00 97.38 71 LYS A CA 1
ATOM 512 C C . LYS A 1 71 ? -8.840 7.167 8.492 1.00 97.38 71 LYS A C 1
ATOM 514 O O . LYS A 1 71 ? -8.911 8.386 8.600 1.00 97.38 71 LYS A O 1
ATOM 519 N N . ASP A 1 72 ? -9.771 6.347 8.973 1.00 97.69 72 ASP A N 1
ATOM 520 C CA . ASP A 1 72 ? -10.811 6.794 9.902 1.00 97.69 72 ASP A CA 1
ATOM 521 C C . ASP A 1 72 ? -10.154 7.116 11.253 1.00 97.69 72 ASP A C 1
ATOM 523 O O . ASP A 1 72 ? -9.879 6.225 12.056 1.00 97.69 72 ASP A O 1
ATOM 527 N N . VAL A 1 73 ? -9.805 8.391 11.454 1.00 97.94 73 VAL A N 1
ATOM 528 C CA . VAL A 1 73 ? -9.065 8.855 12.636 1.00 97.94 73 VAL A CA 1
ATOM 529 C C . VAL A 1 73 ? -9.853 8.629 13.932 1.00 97.94 73 VAL A C 1
ATOM 531 O O . VAL A 1 73 ? -9.269 8.066 14.860 1.00 97.94 73 VAL A O 1
ATOM 534 N N . PRO A 1 74 ? -11.150 8.988 14.040 1.00 98.19 74 PRO A N 1
ATOM 535 C CA . PRO A 1 74 ? -11.933 8.664 15.230 1.00 98.19 74 PRO A CA 1
ATOM 536 C C . PRO A 1 74 ? -11.916 7.170 15.560 1.00 98.19 74 PRO A C 1
ATOM 538 O O . PRO A 1 74 ? -11.654 6.801 16.707 1.00 98.19 74 PRO A O 1
ATOM 541 N N . ARG A 1 75 ? -12.122 6.303 14.560 1.00 98.12 75 ARG A N 1
ATOM 542 C CA . ARG A 1 75 ? -12.100 4.849 14.757 1.00 98.12 75 ARG A CA 1
ATOM 543 C C . ARG A 1 75 ? -10.714 4.345 15.149 1.00 98.12 75 ARG A C 1
ATOM 545 O O . ARG A 1 75 ? -10.613 3.518 16.048 1.00 98.12 75 ARG A O 1
ATOM 552 N N . TYR A 1 76 ? -9.656 4.881 14.545 1.00 98.38 76 TYR A N 1
ATOM 553 C CA . TYR A 1 76 ? -8.267 4.573 14.893 1.00 98.38 76 TYR A CA 1
ATOM 554 C C . TYR A 1 76 ? -7.944 4.906 16.354 1.00 98.38 76 TYR A C 1
ATOM 556 O O . TYR A 1 76 ? -7.287 4.127 17.032 1.00 98.38 76 TYR A O 1
ATOM 564 N N . LEU A 1 77 ? -8.442 6.025 16.877 1.00 98.31 77 LEU A N 1
ATOM 565 C CA . LEU A 1 77 ? -8.188 6.412 18.267 1.00 98.31 77 LEU A CA 1
ATOM 566 C C . LEU A 1 77 ? -9.012 5.605 19.284 1.00 98.31 77 LEU A C 1
ATOM 568 O O . LEU A 1 77 ? -8.596 5.472 20.432 1.00 98.31 77 LEU A O 1
ATOM 572 N N . GLN A 1 78 ? -10.177 5.085 18.888 1.00 98.38 78 GLN A N 1
ATOM 573 C CA . GLN A 1 78 ? -11.133 4.449 19.805 1.00 98.38 78 GLN A CA 1
ATOM 574 C C . GLN A 1 78 ? -11.155 2.917 19.727 1.00 98.38 78 GLN A C 1
ATOM 576 O O . GLN A 1 78 ? -11.583 2.267 20.678 1.00 98.38 78 GLN A O 1
ATOM 581 N N . GLN A 1 79 ? -10.729 2.322 18.609 1.00 98.38 79 GLN A N 1
ATOM 582 C CA . GLN A 1 79 ? -10.782 0.877 18.372 1.00 98.38 79 GLN A CA 1
ATOM 583 C C . GLN A 1 79 ? -9.367 0.318 18.155 1.00 98.38 79 GLN A C 1
ATOM 585 O O . GLN A 1 79 ? -8.869 0.341 17.027 1.00 98.38 79 GLN A O 1
ATOM 590 N N . PRO A 1 80 ? -8.732 -0.256 19.198 1.00 98.50 80 PRO A N 1
ATOM 591 C CA . PRO A 1 80 ? -7.359 -0.759 19.114 1.00 98.50 80 PRO A CA 1
ATOM 592 C C . PRO A 1 80 ? -7.137 -1.783 17.996 1.00 98.50 80 PRO A C 1
ATOM 594 O O . PRO A 1 80 ? -6.112 -1.747 17.326 1.00 98.50 80 PRO A O 1
ATOM 597 N N . LEU A 1 81 ? -8.116 -2.661 17.744 1.00 98.56 81 LEU A N 1
ATOM 598 C CA . LEU A 1 81 ? -8.029 -3.656 16.669 1.00 98.56 81 LEU A CA 1
ATOM 599 C C . LEU A 1 81 ? -8.022 -3.016 15.276 1.00 98.56 81 LEU A C 1
ATOM 601 O O . LEU A 1 81 ? -7.268 -3.456 14.416 1.00 98.56 81 LEU A O 1
ATOM 605 N N . TYR A 1 82 ? -8.817 -1.963 15.060 1.00 98.69 82 TYR A N 1
ATOM 606 C CA . TYR A 1 82 ? -8.785 -1.217 13.800 1.00 98.69 82 TYR A CA 1
ATOM 607 C C . TYR A 1 82 ? -7.451 -0.494 13.624 1.00 98.69 82 TYR A C 1
ATOM 609 O O . TYR A 1 82 ? -6.880 -0.530 12.538 1.00 98.69 82 TYR A O 1
ATOM 617 N N . ALA A 1 83 ? -6.929 0.124 14.688 1.00 98.81 83 ALA A N 1
ATOM 618 C CA . ALA A 1 83 ? -5.627 0.781 14.652 1.00 98.81 83 ALA A CA 1
ATOM 619 C C . ALA A 1 83 ? -4.495 -0.189 14.303 1.00 98.81 83 ALA A C 1
ATOM 621 O O . ALA A 1 83 ? -3.726 0.073 13.381 1.00 98.81 83 ALA A O 1
ATOM 622 N N . GLN A 1 84 ? -4.460 -1.339 14.979 1.00 98.75 84 GLN A N 1
ATOM 623 C CA . GLN A 1 84 ? -3.477 -2.388 14.730 1.00 98.75 84 GLN A CA 1
ATOM 624 C C . GLN A 1 84 ? -3.560 -2.908 13.293 1.00 98.75 84 GLN A C 1
ATOM 626 O O . GLN A 1 84 ? -2.548 -2.948 12.599 1.00 98.75 84 GLN A O 1
ATOM 631 N N . GLY A 1 85 ? -4.770 -3.230 12.822 1.00 98.56 85 GLY A N 1
ATOM 632 C CA . GLY A 1 85 ? -4.984 -3.632 11.435 1.00 98.56 85 GLY A CA 1
ATOM 633 C C . GLY A 1 85 ? -4.480 -2.569 10.461 1.00 98.56 85 GLY A C 1
ATOM 634 O O . GLY A 1 85 ? -3.756 -2.889 9.524 1.00 98.56 85 GLY A O 1
ATOM 635 N N . TRP A 1 86 ? -4.796 -1.294 10.708 1.00 98.75 86 TRP A N 1
ATOM 636 C CA . TRP A 1 86 ? -4.367 -0.179 9.863 1.00 98.75 86 TRP A CA 1
ATOM 637 C C . TRP A 1 86 ? -2.846 -0.044 9.785 1.00 98.75 86 TRP A C 1
ATOM 639 O O . TRP A 1 86 ? -2.308 0.059 8.682 1.00 98.75 86 TRP A O 1
ATOM 649 N N . ASP A 1 87 ? -2.146 -0.087 10.918 1.00 98.81 87 ASP A N 1
ATOM 650 C CA . ASP A 1 87 ? -0.682 0.015 10.953 1.00 98.81 87 ASP A CA 1
ATOM 651 C C . ASP A 1 87 ? -0.011 -1.178 10.252 1.00 98.81 87 ASP A C 1
ATOM 653 O O . ASP A 1 87 ? 0.974 -1.015 9.521 1.00 98.81 87 ASP A O 1
ATOM 657 N N . ASP A 1 88 ? -0.555 -2.382 10.433 1.00 98.56 88 ASP A N 1
ATOM 658 C CA . ASP A 1 88 ? -0.037 -3.598 9.808 1.00 98.56 88 ASP A CA 1
ATOM 659 C C . ASP A 1 88 ? -0.278 -3.615 8.300 1.00 98.56 88 ASP A C 1
ATOM 661 O O . ASP A 1 88 ? 0.648 -3.905 7.538 1.00 98.56 88 ASP A O 1
ATOM 665 N N . GLY A 1 89 ? -1.485 -3.260 7.857 1.00 98.06 89 GLY A N 1
ATOM 666 C CA . GLY A 1 89 ? -1.819 -3.154 6.440 1.00 98.06 89 GLY A CA 1
ATOM 667 C C . GLY A 1 89 ? -0.994 -2.074 5.738 1.00 98.06 89 GLY A C 1
ATOM 668 O O . GLY A 1 89 ? -0.485 -2.307 4.640 1.00 98.06 89 GLY A O 1
ATOM 669 N N . PHE A 1 90 ? -0.804 -0.915 6.382 1.00 98.69 90 PHE A N 1
ATOM 670 C CA . PHE A 1 90 ? 0.008 0.182 5.852 1.00 98.69 90 PHE A CA 1
ATOM 671 C C . PHE A 1 90 ? 1.442 -0.265 5.583 1.00 98.69 90 PHE A C 1
ATOM 673 O O . PHE A 1 90 ? 1.903 -0.188 4.444 1.00 98.69 90 PHE A O 1
ATOM 680 N N . ARG A 1 91 ? 2.125 -0.793 6.608 1.00 98.69 91 ARG A N 1
ATOM 681 C CA . ARG A 1 91 ? 3.530 -1.210 6.493 1.00 98.69 91 ARG A CA 1
ATOM 682 C C . ARG A 1 91 ? 3.716 -2.309 5.455 1.00 98.69 91 ARG A C 1
ATOM 684 O O . ARG A 1 91 ? 4.624 -2.224 4.633 1.00 98.69 91 ARG A O 1
ATOM 691 N N . GLN A 1 92 ? 2.854 -3.324 5.474 1.00 97.75 92 GLN A N 1
ATOM 692 C CA . GLN A 1 92 ? 2.990 -4.468 4.574 1.00 97.75 92 GLN A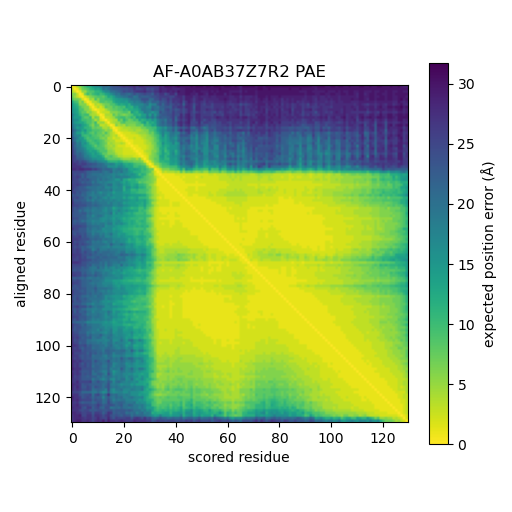 CA 1
ATOM 693 C C . GLN A 1 92 ? 2.787 -4.071 3.115 1.00 97.75 92 GLN A C 1
ATOM 695 O O . GLN A 1 92 ? 3.596 -4.431 2.262 1.00 97.75 92 GLN A O 1
ATOM 700 N N . CYS A 1 93 ? 1.741 -3.303 2.813 1.00 97.25 93 CYS A N 1
ATOM 701 C CA . CYS A 1 93 ? 1.440 -2.952 1.430 1.00 97.25 93 CYS A CA 1
ATOM 702 C C . CYS A 1 93 ? 2.333 -1.834 0.881 1.00 97.25 93 CYS A C 1
ATOM 704 O O . CYS A 1 93 ? 2.590 -1.827 -0.323 1.00 97.25 93 CYS A O 1
ATOM 706 N N . GLN A 1 94 ? 2.841 -0.940 1.737 1.00 98.44 94 GLN A N 1
ATOM 707 C CA . GLN A 1 94 ? 3.894 0.002 1.357 1.00 98.44 94 GLN A CA 1
ATOM 708 C C . GLN A 1 94 ? 5.160 -0.758 0.943 1.00 98.44 94 GLN A C 1
ATOM 710 O O . GLN A 1 94 ? 5.597 -0.648 -0.201 1.00 98.44 94 GLN A O 1
ATOM 715 N N . ALA A 1 95 ? 5.688 -1.603 1.835 1.00 98.12 95 ALA A N 1
ATOM 716 C CA . ALA A 1 95 ? 6.914 -2.355 1.581 1.00 98.12 95 ALA A CA 1
ATOM 717 C C . ALA A 1 95 ? 6.781 -3.296 0.373 1.00 98.12 95 ALA A C 1
ATOM 719 O O . ALA A 1 95 ? 7.714 -3.433 -0.421 1.00 98.12 95 ALA A O 1
ATOM 720 N N . ALA A 1 96 ? 5.616 -3.932 0.203 1.00 97.06 96 ALA A N 1
ATOM 721 C CA . ALA A 1 96 ? 5.352 -4.803 -0.936 1.00 97.06 96 ALA A CA 1
ATOM 722 C C . ALA A 1 96 ? 5.406 -4.045 -2.269 1.00 97.06 96 ALA A C 1
ATOM 724 O O . ALA A 1 96 ? 5.997 -4.552 -3.226 1.00 97.06 96 ALA A O 1
ATOM 725 N N . LEU A 1 97 ? 4.817 -2.845 -2.335 1.00 97.19 97 LEU A N 1
ATOM 726 C CA . LEU A 1 97 ? 4.841 -2.038 -3.551 1.00 97.19 97 LEU A CA 1
ATOM 727 C C . LEU A 1 97 ? 6.228 -1.445 -3.814 1.00 97.19 97 LEU A C 1
ATOM 729 O O . LEU A 1 97 ? 6.702 -1.543 -4.941 1.00 97.19 97 LEU A O 1
ATOM 733 N N . GLU A 1 98 ? 6.905 -0.914 -2.795 1.00 98.06 98 GLU A N 1
ATOM 734 C CA . GLU A 1 98 ? 8.287 -0.423 -2.921 1.00 98.06 98 GLU A CA 1
ATOM 735 C C . GLU A 1 98 ? 9.209 -1.523 -3.461 1.00 98.06 98 GLU A C 1
ATOM 737 O O . GLU A 1 98 ? 9.910 -1.321 -4.451 1.00 98.06 98 GLU A O 1
ATOM 742 N N . SER A 1 99 ? 9.112 -2.732 -2.899 1.00 97.62 99 SER A N 1
ATOM 743 C CA . SER A 1 99 ? 9.879 -3.890 -3.370 1.00 97.62 99 SER A CA 1
ATOM 744 C C . SER A 1 99 ? 9.530 -4.283 -4.809 1.00 97.62 99 SER A C 1
ATOM 746 O O . SER A 1 99 ? 10.385 -4.760 -5.552 1.00 97.62 99 SER A O 1
ATOM 748 N N . ALA A 1 100 ? 8.262 -4.157 -5.212 1.00 97.00 100 ALA A N 1
ATOM 749 C CA . ALA A 1 100 ? 7.842 -4.461 -6.577 1.00 97.00 100 ALA A CA 1
ATOM 750 C C . ALA A 1 100 ? 8.393 -3.433 -7.576 1.00 97.00 100 ALA A C 1
ATOM 752 O O . ALA A 1 100 ? 8.910 -3.823 -8.622 1.00 97.00 100 ALA A O 1
ATOM 753 N N . ILE A 1 101 ? 8.339 -2.145 -7.225 1.00 96.69 101 ILE A N 1
ATOM 754 C CA . ILE A 1 101 ? 8.904 -1.052 -8.022 1.00 96.69 101 ILE A CA 1
ATOM 755 C C . ILE A 1 101 ? 10.417 -1.230 -8.164 1.00 96.69 101 ILE A C 1
ATOM 757 O O . ILE A 1 101 ? 10.933 -1.170 -9.276 1.00 96.69 101 ILE A O 1
ATOM 761 N N . GLU A 1 102 ? 11.128 -1.511 -7.070 1.00 97.12 102 GLU A N 1
ATOM 762 C CA . GLU A 1 102 ? 12.579 -1.727 -7.091 1.00 97.12 102 GLU A CA 1
ATOM 763 C C . GLU A 1 102 ? 12.973 -2.876 -8.029 1.00 97.12 102 GLU A C 1
ATOM 765 O O . GLU A 1 102 ? 13.888 -2.736 -8.844 1.00 97.12 102 GLU A O 1
ATOM 770 N N . ARG A 1 103 ? 12.251 -4.002 -7.968 1.00 97.25 103 ARG A N 1
ATOM 771 C CA . ARG A 1 103 ? 12.492 -5.146 -8.861 1.00 97.25 103 ARG A CA 1
ATOM 772 C C . ARG A 1 103 ? 12.264 -4.792 -10.328 1.00 97.25 103 ARG A C 1
ATOM 774 O O . ARG A 1 103 ? 13.075 -5.194 -11.161 1.00 97.25 103 ARG A O 1
ATOM 781 N N . GLU A 1 104 ? 11.198 -4.057 -10.645 1.00 97.00 104 GLU A N 1
ATOM 782 C CA . GLU A 1 104 ? 10.914 -3.640 -12.025 1.00 97.00 104 GLU A CA 1
ATOM 783 C C . GLU A 1 104 ? 11.993 -2.691 -12.551 1.00 97.00 104 GLU A C 1
ATOM 785 O O . GLU A 1 104 ? 12.499 -2.887 -13.655 1.00 97.00 104 GLU A O 1
ATOM 790 N N . LEU A 1 105 ? 12.403 -1.705 -11.747 1.00 96.44 105 LEU A N 1
ATOM 791 C CA . LEU A 1 105 ? 13.485 -0.785 -12.103 1.00 96.44 105 LEU A CA 1
ATOM 792 C C . LEU A 1 105 ? 14.790 -1.543 -12.370 1.00 96.44 105 LEU A C 1
ATOM 794 O O . LEU A 1 105 ? 15.426 -1.342 -13.404 1.00 96.44 105 LEU A O 1
ATOM 798 N N . HIS A 1 106 ? 15.154 -2.472 -11.484 1.00 97.19 106 HIS A N 1
ATOM 799 C CA . HIS A 1 106 ? 16.350 -3.289 -11.652 1.00 97.19 106 HIS A CA 1
ATOM 800 C C . HIS A 1 106 ? 16.297 -4.151 -12.925 1.00 97.19 106 HIS A C 1
ATOM 802 O O . HIS A 1 106 ? 17.299 -4.263 -13.641 1.00 97.19 106 HIS A O 1
ATOM 808 N N . ASP A 1 107 ? 15.152 -4.771 -13.233 1.00 97.75 107 ASP A N 1
ATOM 809 C CA . ASP A 1 107 ? 15.023 -5.556 -14.462 1.00 97.75 107 ASP A CA 1
ATOM 810 C C . ASP A 1 107 ? 15.055 -4.668 -15.711 1.00 97.75 107 ASP A C 1
ATOM 812 O O . ASP A 1 107 ? 15.730 -5.012 -16.682 1.00 97.75 107 ASP A O 1
ATOM 816 N N . SER A 1 108 ? 14.428 -3.489 -15.672 1.00 97.25 108 SER A N 1
ATOM 817 C CA . SER A 1 108 ? 14.515 -2.501 -16.749 1.00 97.25 108 SER A CA 1
ATOM 818 C C . SER A 1 108 ? 15.963 -2.095 -17.030 1.00 97.25 108 SER A C 1
ATOM 820 O O . SER A 1 108 ? 16.417 -2.190 -18.170 1.00 97.25 108 SER A O 1
ATOM 822 N N . ASP A 1 109 ? 16.734 -1.762 -15.994 1.00 97.56 109 ASP A N 1
ATOM 823 C CA . ASP A 1 109 ? 18.155 -1.420 -16.119 1.00 97.56 109 ASP A CA 1
ATOM 824 C C . ASP A 1 109 ? 18.999 -2.570 -16.685 1.00 97.56 109 ASP A C 1
ATOM 826 O O . ASP A 1 109 ? 20.007 -2.361 -17.374 1.00 97.56 109 ASP A O 1
ATOM 830 N N . ARG A 1 110 ? 18.641 -3.817 -16.360 1.00 97.25 110 ARG A N 1
ATOM 831 C CA . ARG A 1 110 ? 19.306 -5.008 -16.898 1.00 97.25 110 ARG A CA 1
ATOM 832 C C . ARG A 1 110 ? 19.016 -5.161 -18.391 1.00 97.25 110 ARG A C 1
ATOM 834 O O . ARG A 1 110 ? 19.963 -5.341 -19.163 1.00 97.25 110 ARG A O 1
ATOM 841 N N . ARG A 1 111 ? 17.744 -5.050 -18.791 1.00 96.94 111 ARG A N 1
ATOM 842 C CA . ARG A 1 111 ? 17.296 -5.125 -20.193 1.00 96.94 111 ARG A CA 1
ATOM 843 C C . ARG A 1 111 ? 17.940 -4.028 -21.040 1.00 96.94 111 ARG A C 1
ATOM 845 O O . ARG A 1 111 ? 18.482 -4.326 -22.101 1.00 96.94 111 ARG A O 1
ATOM 852 N N . ASP A 1 112 ? 17.995 -2.799 -20.535 1.00 97.69 112 ASP A N 1
ATOM 853 C CA . ASP A 1 112 ? 18.632 -1.667 -21.215 1.00 97.69 112 ASP A CA 1
ATOM 854 C C . ASP A 1 112 ? 20.124 -1.907 -21.471 1.00 97.69 112 ASP A C 1
ATOM 856 O O . ASP A 1 112 ? 20.637 -1.657 -22.566 1.00 97.69 112 ASP A O 1
ATOM 860 N N . ARG A 1 113 ? 20.844 -2.434 -20.475 1.00 97.38 113 ARG A N 1
ATOM 861 C CA . ARG A 1 113 ? 22.267 -2.779 -20.617 1.00 97.38 113 ARG A CA 1
ATOM 862 C C . ARG A 1 113 ? 22.497 -3.928 -21.591 1.00 97.38 113 ARG A C 1
ATOM 864 O O . ARG A 1 113 ? 23.514 -3.958 -22.281 1.00 97.38 113 ARG A O 1
ATOM 871 N N . GLU A 1 114 ? 21.605 -4.908 -21.630 1.00 97.94 114 GLU A N 1
ATOM 872 C CA . GLU A 1 114 ? 21.651 -5.997 -22.606 1.00 97.94 114 GLU A CA 1
ATOM 873 C C . GLU A 1 114 ? 21.397 -5.485 -24.027 1.00 97.94 114 GLU A C 1
ATOM 875 O O . GLU A 1 114 ? 22.211 -5.743 -24.914 1.00 97.94 114 GLU A O 1
ATOM 880 N N . TRP A 1 115 ? 20.365 -4.662 -24.219 1.00 97.25 115 TRP A N 1
ATOM 881 C CA . TRP A 1 115 ? 20.062 -4.020 -25.496 1.00 97.25 115 TRP A CA 1
ATOM 882 C C . TRP A 1 115 ? 21.246 -3.215 -26.041 1.00 97.25 115 TRP A C 1
ATOM 884 O O . TRP A 1 115 ? 21.666 -3.437 -27.177 1.00 97.25 115 TRP A O 1
ATOM 894 N N . ARG A 1 116 ? 21.847 -2.340 -25.221 1.00 97.75 116 ARG A N 1
ATOM 895 C CA . ARG A 1 116 ? 23.015 -1.537 -25.631 1.00 97.75 116 ARG A CA 1
ATOM 896 C C . ARG A 1 116 ? 24.173 -2.416 -26.098 1.00 97.75 116 ARG A C 1
ATOM 898 O O . ARG A 1 116 ? 24.712 -2.196 -27.177 1.00 97.75 116 ARG A O 1
ATOM 905 N N . ARG A 1 117 ? 24.487 -3.478 -25.346 1.00 97.31 117 ARG A N 1
ATOM 906 C CA . ARG A 1 117 ? 25.533 -4.443 -25.727 1.00 97.31 117 ARG A CA 1
ATOM 907 C C . ARG A 1 117 ? 25.239 -5.116 -27.068 1.00 97.31 117 ARG A C 1
ATOM 909 O O . ARG A 1 117 ? 26.158 -5.289 -27.866 1.00 97.31 117 ARG A O 1
ATOM 916 N N . HIS A 1 118 ? 23.987 -5.490 -27.328 1.00 96.56 118 HIS A N 1
ATOM 917 C CA . HIS A 1 118 ? 23.595 -6.083 -28.608 1.00 96.56 118 HIS A CA 1
ATOM 918 C C . HIS A 1 118 ? 23.752 -5.108 -29.778 1.00 96.56 118 HIS A C 1
ATOM 920 O O . HIS A 1 118 ? 24.285 -5.496 -30.820 1.00 96.56 118 HIS A O 1
ATOM 926 N N . VAL A 1 119 ? 23.332 -3.853 -29.600 1.00 97.62 119 VAL A N 1
ATOM 927 C CA . VAL A 1 119 ? 23.476 -2.799 -30.614 1.00 97.62 119 VAL A CA 1
ATOM 928 C C . VAL A 1 119 ? 24.951 -2.544 -30.926 1.00 97.62 119 VAL A C 1
ATOM 930 O O . VAL A 1 119 ? 25.337 -2.588 -32.095 1.00 97.62 119 VAL A O 1
ATOM 933 N N . ASP A 1 120 ? 25.790 -2.379 -29.903 1.00 97.44 120 ASP A N 1
ATOM 934 C CA . ASP A 1 120 ? 27.226 -2.126 -30.074 1.00 97.44 120 ASP A CA 1
ATOM 935 C C . ASP A 1 120 ? 27.918 -3.269 -30.832 1.00 97.44 120 ASP A C 1
ATOM 937 O O . ASP A 1 120 ? 28.708 -3.046 -31.752 1.00 97.44 120 ASP A O 1
ATOM 941 N N . GLN A 1 121 ? 27.585 -4.520 -30.497 1.00 96.94 121 GLN A N 1
ATOM 942 C CA . GLN A 1 121 ? 28.114 -5.693 -31.195 1.00 96.94 121 GLN A CA 1
ATOM 943 C C . GLN A 1 121 ? 27.664 -5.757 -32.658 1.00 96.94 121 GLN A C 1
ATOM 945 O O . GLN A 1 121 ? 28.454 -6.145 -33.522 1.00 96.94 121 GLN A O 1
ATOM 950 N N . ALA A 1 122 ? 26.409 -5.407 -32.951 1.00 97.00 122 ALA A N 1
ATOM 951 C CA . ALA A 1 122 ? 25.895 -5.376 -34.317 1.00 97.00 122 ALA A CA 1
ATOM 952 C C . ALA A 1 122 ? 26.594 -4.291 -35.149 1.00 97.00 122 ALA A C 1
ATOM 954 O O . ALA A 1 122 ? 27.042 -4.572 -36.263 1.00 97.00 122 ALA A O 1
ATOM 955 N N . MET A 1 123 ? 26.776 -3.093 -34.583 1.00 97.00 123 MET A N 1
ATOM 956 C CA . MET A 1 123 ? 27.520 -2.007 -35.226 1.00 97.00 123 MET A CA 1
ATOM 957 C C . MET A 1 123 ? 28.977 -2.399 -35.493 1.00 97.00 123 MET A C 1
ATOM 959 O O . MET A 1 123 ? 29.468 -2.231 -36.608 1.00 97.00 123 MET A O 1
ATOM 963 N N . ALA A 1 124 ? 29.658 -2.997 -34.511 1.00 95.38 124 ALA A N 1
ATOM 964 C CA . ALA A 1 124 ? 31.037 -3.451 -34.673 1.00 95.38 124 ALA A CA 1
ATOM 965 C C . ALA A 1 124 ? 31.189 -4.525 -35.764 1.00 95.38 124 ALA A C 1
ATOM 967 O O . ALA A 1 124 ? 32.198 -4.544 -36.468 1.00 95.38 124 ALA A O 1
ATOM 968 N N . LYS A 1 125 ? 30.203 -5.419 -35.922 1.00 96.19 125 LYS A N 1
ATOM 969 C CA . LYS A 1 125 ? 30.180 -6.407 -37.014 1.00 96.19 125 LYS A CA 1
ATOM 970 C C . LYS A 1 125 ? 29.996 -5.735 -38.373 1.00 96.19 125 LYS A C 1
ATOM 972 O O . LYS A 1 125 ? 30.748 -6.054 -39.286 1.00 96.19 125 LYS A O 1
ATOM 977 N N . ALA A 1 126 ? 29.062 -4.788 -38.482 1.00 95.75 126 ALA A N 1
ATOM 978 C CA . ALA A 1 126 ? 28.798 -4.061 -39.723 1.00 95.75 126 A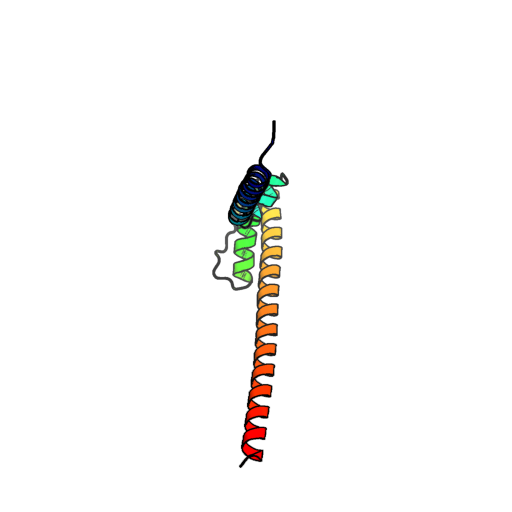LA A CA 1
ATOM 979 C C . ALA A 1 126 ? 30.039 -3.299 -40.222 1.00 95.75 126 ALA A C 1
ATOM 981 O O . ALA A 1 126 ? 30.416 -3.442 -41.382 1.00 95.75 126 ALA A O 1
ATOM 982 N N . LEU A 1 127 ? 30.723 -2.581 -39.323 1.00 94.06 127 LEU A N 1
ATOM 983 C CA . LEU A 1 127 ? 31.961 -1.848 -39.631 1.00 94.06 127 LEU A CA 1
ATOM 984 C C . LE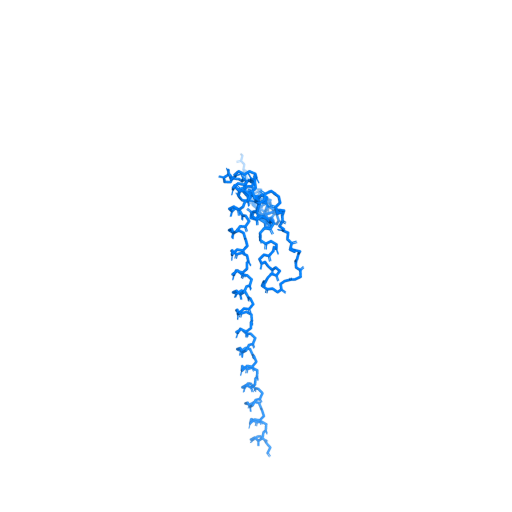U A 1 127 ? 33.134 -2.751 -40.034 1.00 94.06 127 LEU A C 1
ATOM 986 O O . LEU A 1 127 ? 34.057 -2.298 -40.695 1.00 94.06 127 LEU A O 1
ATOM 990 N N . ARG A 1 128 ? 33.141 -4.018 -39.605 1.00 91.38 128 ARG A N 1
ATOM 991 C CA . ARG A 1 128 ? 34.173 -4.993 -40.001 1.00 91.38 128 ARG A CA 1
ATOM 992 C C . ARG A 1 128 ? 33.866 -5.678 -41.330 1.00 91.38 128 ARG A C 1
ATOM 994 O O . ARG A 1 128 ? 34.768 -6.269 -41.911 1.00 91.38 128 ARG A O 1
ATOM 1001 N N . SER A 1 129 ? 32.604 -5.669 -41.757 1.00 78.69 129 SER A N 1
ATOM 1002 C CA . SER A 1 129 ? 32.152 -6.262 -43.021 1.00 78.69 129 SER A CA 1
ATOM 1003 C C . SER A 1 129 ? 32.140 -5.287 -44.204 1.00 78.69 129 SER A C 1
ATOM 1005 O O . SER A 1 129 ? 31.860 -5.722 -45.319 1.00 78.69 129 SER A O 1
ATOM 1007 N N . SER A 1 130 ? 32.405 -4.000 -43.959 1.00 58.47 130 SER A N 1
ATOM 1008 C CA . SER A 1 130 ? 32.614 -2.955 -44.974 1.00 58.47 130 SER A CA 1
ATOM 1009 C C . SER A 1 130 ? 34.087 -2.802 -45.325 1.00 58.47 130 SER A C 1
ATOM 1011 O O . SER A 1 130 ? 34.385 -2.650 -46.526 1.00 58.47 130 SER A O 1
#

Nearest PDB structures (foldseek):
  8dq4-assembly1_A  TM=3.892E-01  e=9.074E+00  Flavobacterium johnsoniae

Mean predicted aligned error: 10.82 Å

Secondary structure (DSSP, 8-state):
----HHHHHHHHHHHHHHHHHHHHHHHHH-----HHHHHHHTT--HHHHHHHHHHHHHHHHHTT-S------HHHHHH-HHHHHHHHHHHHHHHHHHHHHHHHHHHHHHHHHHHHHHHHHHHHHHHHHH-

Organism: NCBI:txid592361

pLDDT: mean 88.28, std 15.35, range [42.19, 98.81]

Foldseek 3Di:
DDDDVVVVVVVVVVVVVVVVVVVVVVVVVPDPDPVLNVCVVVPQDPLLSQLLVLLLQQLLVVLPDPGDRGDPPVCLVVPVSSVNSNPVNNVVNNVVSNVVVVVVVVVVVVVVVVVVVVVVVVVVVVVVVD

Radius of gyration: 27.47 Å; Cα contacts (8 Å, |Δi|>4): 113; chains: 1; bounding box: 56×71×65 Å

Sequence (130 aa):
MSGNPGSTVRFVYRHGVSMLTVSVLICLLSGCQSTREAMIAEGYPAPFVDGFEAGCSSGRQAAGALSDFRKDVPRYLQQPLYAQGWDDGFRQCQAALESAIERELHDSDRRDREWRRHVDQAMAKALRSS